Protein AF-A0A4Y4JXB6-F1 (afdb_monomer_lite)

Secondary structure (DSSP, 8-state):
----SSSHHHHHHHHHHHHHHHHHHHHHHHHHHHHHHS----------S--PPP-PPP----HHHHHHHHHHTTSS-HHHHHHHHHHHHHHSPPP-

Foldseek 3Di:
DDPPPVVVPVVVCVVVVVVVVVCVVVCVVVVVVCVVPDDPPDPDDDDDPDDDDPPPPPDPQDPLNVLVVCVVVVVDDPVRSVVVVVVVVVPDDPDD

pLDDT: mean 70.98, std 14.68, range [39.62, 94.88]

Radius of gyration: 24.37 Å; chains: 1; bounding box: 58×44×68 Å

Structure (mmCIF, N/CA/C/O backbone):
data_AF-A0A4Y4JXB6-F1
#
_entry.id   AF-A0A4Y4JXB6-F1
#
loop_
_atom_site.group_PDB
_atom_site.id
_atom_site.type_symbol
_atom_site.label_atom_id
_atom_site.label_alt_id
_atom_site.label_comp_id
_atom_site.label_asym_id
_atom_site.label_entity_id
_atom_site.label_seq_id
_atom_site.pdbx_PDB_ins_code
_atom_site.Cartn_x
_atom_site.Cartn_y
_atom_site.Cartn_z
_atom_site.occupancy
_atom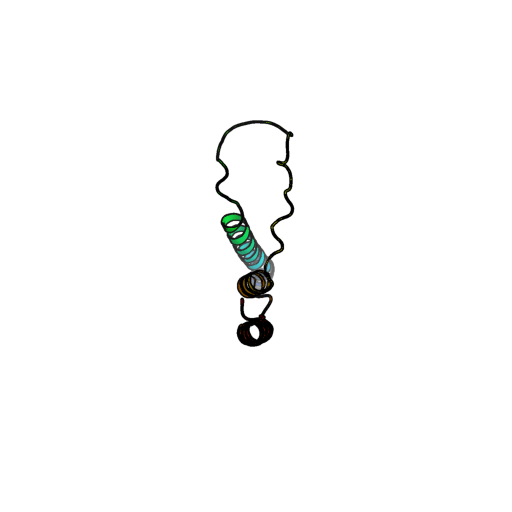_site.B_iso_or_equiv
_atom_site.auth_seq_id
_atom_site.auth_comp_id
_atom_site.auth_asym_id
_atom_site.auth_atom_id
_atom_site.pdbx_PDB_model_num
ATOM 1 N N . MET A 1 1 ? 28.520 2.682 -44.086 1.00 50.59 1 MET A N 1
ATOM 2 C CA . MET A 1 1 ? 28.868 3.567 -42.955 1.00 50.59 1 MET A CA 1
ATOM 3 C C . MET A 1 1 ? 27.598 3.894 -42.168 1.00 50.59 1 MET A C 1
ATOM 5 O O . MET A 1 1 ? 26.772 4.641 -42.660 1.00 50.59 1 MET A O 1
ATOM 9 N N . GLY A 1 2 ? 27.428 3.274 -40.992 1.00 58.69 2 GLY A N 1
ATOM 10 C CA . GLY A 1 2 ? 26.904 3.931 -39.783 1.00 58.69 2 GLY A CA 1
ATOM 11 C C . GLY A 1 2 ? 25.422 4.314 -39.628 1.00 58.69 2 GLY A C 1
ATOM 12 O O . GLY A 1 2 ? 25.174 5.426 -39.184 1.00 58.69 2 GLY A O 1
ATOM 13 N N . THR A 1 3 ? 24.449 3.424 -39.849 1.00 62.12 3 THR A N 1
ATOM 14 C CA . THR A 1 3 ? 23.028 3.640 -39.452 1.00 62.12 3 THR A CA 1
ATOM 15 C C . THR A 1 3 ? 22.567 2.767 -38.275 1.00 62.12 3 THR A C 1
ATOM 17 O O . THR A 1 3 ? 21.386 2.485 -38.114 1.00 62.12 3 THR A O 1
ATOM 20 N N . VAL A 1 4 ? 23.486 2.359 -37.397 1.00 57.59 4 VAL A N 1
ATOM 21 C CA . VAL A 1 4 ? 23.178 1.600 -36.161 1.00 57.59 4 VAL A CA 1
ATOM 22 C C . VAL A 1 4 ? 22.834 2.486 -34.950 1.00 57.59 4 VAL A C 1
ATOM 24 O O . VAL A 1 4 ? 22.474 1.981 -33.885 1.00 57.59 4 VAL A O 1
ATOM 27 N N . TRP A 1 5 ? 22.882 3.811 -35.108 1.00 56.56 5 TRP A N 1
ATOM 28 C CA . TRP A 1 5 ? 22.689 4.769 -34.010 1.00 56.56 5 TRP A CA 1
ATOM 29 C C . TRP A 1 5 ? 21.224 5.088 -33.678 1.00 56.56 5 TRP A C 1
ATOM 31 O O . TRP A 1 5 ? 20.947 5.546 -32.575 1.00 56.56 5 TRP A O 1
ATOM 41 N N . TYR A 1 6 ? 20.270 4.792 -34.568 1.00 55.22 6 TYR A N 1
ATOM 42 C CA . TYR A 1 6 ? 18.847 5.089 -34.324 1.00 55.22 6 TYR A CA 1
ATOM 43 C C . TYR A 1 6 ? 18.099 4.005 -33.533 1.00 55.22 6 TYR A C 1
ATOM 45 O O . TYR A 1 6 ? 17.011 4.261 -33.028 1.00 55.22 6 TYR A O 1
ATOM 53 N N . TRP A 1 7 ? 18.683 2.814 -33.364 1.00 54.50 7 TRP A N 1
ATOM 54 C CA . TRP A 1 7 ? 18.060 1.721 -32.603 1.00 54.50 7 TRP A CA 1
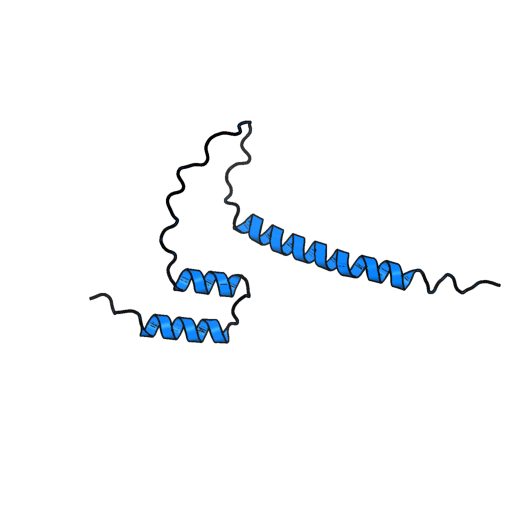ATOM 55 C C . TRP A 1 7 ? 18.391 1.759 -31.100 1.00 54.50 7 TRP A C 1
ATOM 57 O O . TRP A 1 7 ? 17.637 1.260 -30.271 1.00 54.50 7 TRP A O 1
ATOM 67 N N . HIS A 1 8 ? 19.489 2.421 -30.724 1.00 55.09 8 HIS A N 1
ATOM 68 C CA . HIS A 1 8 ? 19.956 2.503 -29.336 1.00 55.09 8 HIS A CA 1
ATOM 69 C C . HIS A 1 8 ? 19.360 3.682 -28.546 1.00 55.09 8 HIS A C 1
ATOM 71 O O . HIS A 1 8 ? 19.622 3.798 -27.357 1.00 55.09 8 HIS A O 1
ATOM 77 N N . GLY A 1 9 ? 18.549 4.555 -29.155 1.00 55.53 9 GLY A N 1
ATOM 78 C CA . GLY A 1 9 ? 17.928 5.687 -28.448 1.00 55.53 9 GLY A CA 1
ATOM 79 C C . GLY A 1 9 ? 16.600 5.345 -27.762 1.00 55.53 9 GLY A C 1
ATOM 80 O O . GLY A 1 9 ? 16.326 5.816 -26.661 1.00 55.53 9 GLY A O 1
ATOM 81 N N . GLY A 1 10 ? 15.782 4.489 -28.386 1.00 61.47 10 GLY A N 1
ATOM 82 C CA . GLY A 1 10 ? 14.429 4.185 -27.905 1.00 61.47 10 GLY A CA 1
ATOM 83 C C . GLY A 1 10 ? 14.399 3.294 -26.662 1.00 61.47 10 GLY A C 1
ATOM 84 O O . GLY A 1 10 ? 13.618 3.542 -25.751 1.00 61.47 10 GLY A O 1
ATOM 85 N N . GLY A 1 11 ? 15.284 2.294 -26.587 1.00 68.31 11 GLY A N 1
ATOM 86 C CA . GLY A 1 11 ? 15.314 1.339 -25.474 1.00 68.31 11 GLY A CA 1
ATOM 87 C C . GLY A 1 11 ? 15.731 1.964 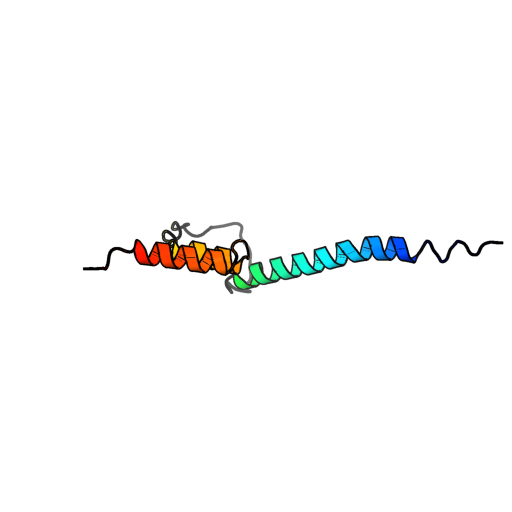-24.142 1.00 68.31 11 GLY A C 1
ATOM 88 O O . GLY A 1 11 ? 15.102 1.704 -23.123 1.00 68.31 11 GLY A O 1
ATOM 89 N N . TRP A 1 12 ? 16.741 2.839 -24.145 1.00 68.00 12 TRP A N 1
ATOM 90 C CA . TRP A 1 12 ? 17.221 3.512 -22.931 1.00 68.00 12 TRP A CA 1
ATOM 91 C C . TRP A 1 12 ? 16.241 4.577 -22.443 1.00 68.00 12 TRP A C 1
ATOM 93 O O . TRP A 1 12 ? 15.975 4.665 -21.246 1.00 68.00 12 TRP A O 1
ATOM 103 N N . ALA A 1 13 ? 15.643 5.334 -23.369 1.00 76.06 13 ALA A N 1
ATOM 104 C CA . ALA A 1 13 ? 14.566 6.261 -23.043 1.00 76.06 13 ALA A CA 1
ATOM 105 C C . ALA A 1 13 ? 13.358 5.520 -22.452 1.00 76.06 13 ALA A C 1
ATOM 107 O O . ALA A 1 13 ? 12.834 5.931 -21.422 1.00 76.06 13 ALA A O 1
ATOM 108 N N . TRP A 1 14 ? 12.962 4.390 -23.044 1.00 77.56 14 TRP A N 1
ATOM 109 C CA . TRP A 1 14 ? 11.871 3.555 -22.540 1.00 77.56 14 TRP A CA 1
ATOM 110 C C . TRP A 1 14 ? 12.179 2.940 -21.167 1.00 77.56 14 TRP A C 1
ATOM 112 O O . TRP A 1 14 ? 11.335 2.982 -20.272 1.00 77.56 14 TRP A O 1
ATOM 122 N N . MET A 1 15 ? 13.404 2.441 -20.963 1.00 77.69 15 MET A N 1
ATOM 123 C CA . MET A 1 15 ? 13.855 1.898 -19.676 1.00 77.69 15 MET A CA 1
ATOM 124 C C . MET A 1 15 ? 13.919 2.949 -18.566 1.00 77.69 15 MET A C 1
ATOM 126 O O . MET A 1 15 ? 13.684 2.601 -17.416 1.00 77.69 15 MET A O 1
ATOM 130 N N . ALA A 1 16 ? 14.208 4.214 -18.881 1.00 80.44 16 ALA A N 1
ATOM 131 C CA . ALA A 1 16 ? 14.165 5.306 -17.908 1.00 80.44 16 ALA A CA 1
ATOM 132 C C . ALA A 1 16 ? 12.737 5.838 -17.685 1.00 80.44 16 ALA A C 1
ATOM 134 O O . ALA A 1 16 ? 12.376 6.224 -16.574 1.00 80.44 16 ALA A O 1
ATOM 135 N N . PHE A 1 17 ? 11.905 5.833 -18.726 1.00 86.06 17 PHE A N 1
ATOM 136 C CA . PHE A 1 17 ? 10.532 6.327 -18.672 1.00 86.06 17 PHE A CA 1
ATOM 137 C C . PHE A 1 17 ? 9.619 5.430 -17.828 1.00 86.06 17 PHE A C 1
ATOM 139 O O . PHE A 1 17 ? 8.842 5.933 -17.022 1.00 86.06 17 PHE A O 1
ATOM 146 N N . MET A 1 18 ? 9.743 4.107 -17.954 1.00 84.94 18 MET A N 1
ATOM 147 C CA . MET A 1 18 ? 8.934 3.144 -17.194 1.00 84.94 18 MET A CA 1
ATOM 148 C C . MET A 1 18 ? 8.999 3.335 -15.662 1.00 84.94 18 MET A C 1
ATOM 150 O O . MET A 1 18 ? 7.951 3.537 -15.044 1.00 84.94 18 MET A O 1
ATOM 154 N N . PRO A 1 19 ? 10.181 3.334 -15.013 1.00 90.06 19 PRO A N 1
ATOM 155 C CA . PRO A 1 19 ? 10.278 3.569 -13.575 1.00 90.06 19 PRO A CA 1
ATOM 156 C C . PRO A 1 19 ? 9.880 4.998 -13.195 1.00 90.06 19 PRO A C 1
ATOM 158 O O . PRO A 1 19 ? 9.322 5.195 -12.121 1.00 90.06 19 PRO A O 1
ATOM 161 N N . LEU A 1 20 ? 10.100 5.991 -14.064 1.00 92.62 20 LEU A N 1
ATOM 162 C CA . LEU A 1 20 ? 9.670 7.366 -13.811 1.00 92.62 20 LEU A CA 1
ATOM 163 C C . LEU A 1 20 ? 8.143 7.467 -13.699 1.00 92.62 20 LEU A C 1
ATOM 165 O O . LEU A 1 20 ? 7.643 8.102 -12.773 1.00 92.62 20 LEU A O 1
ATOM 169 N N . VAL A 1 21 ? 7.404 6.801 -14.591 1.00 92.44 21 VAL A N 1
ATOM 170 C CA . VAL A 1 21 ? 5.937 6.725 -14.523 1.00 92.44 21 VAL A CA 1
ATOM 171 C C . VAL A 1 21 ? 5.493 6.075 -13.216 1.00 92.44 21 VAL A C 1
ATOM 173 O O . VAL A 1 21 ? 4.614 6.612 -12.546 1.00 92.44 21 VAL A O 1
ATOM 176 N N . TRP A 1 22 ? 6.131 4.975 -12.808 1.00 92.00 22 TRP A N 1
ATOM 177 C CA . TRP A 1 22 ? 5.849 4.335 -11.522 1.00 92.00 22 TRP A CA 1
ATOM 178 C C . TRP A 1 22 ? 6.134 5.251 -10.334 1.00 92.00 22 TRP A C 1
ATOM 180 O O . TRP A 1 22 ? 5.304 5.334 -9.438 1.00 92.00 22 TRP A O 1
ATOM 190 N N . ILE A 1 23 ? 7.255 5.976 -10.327 1.00 94.31 23 ILE A N 1
ATOM 191 C CA . ILE A 1 23 ? 7.596 6.930 -9.260 1.00 94.31 23 ILE A CA 1
ATOM 192 C C . ILE A 1 23 ? 6.561 8.052 -9.186 1.00 94.31 23 ILE A C 1
ATOM 194 O O . ILE A 1 23 ? 6.130 8.409 -8.092 1.00 94.31 23 ILE A O 1
ATOM 198 N N . VAL A 1 24 ? 6.137 8.594 -10.331 1.00 94.88 24 VAL A N 1
ATOM 199 C CA . VAL A 1 24 ? 5.087 9.619 -10.384 1.00 94.88 24 VAL A CA 1
ATOM 200 C C . VAL A 1 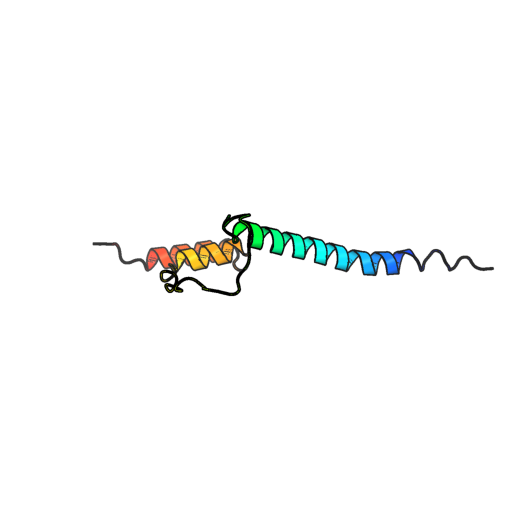24 ? 3.771 9.056 -9.857 1.00 94.88 24 VAL A C 1
ATOM 202 O O . VAL A 1 24 ? 3.154 9.686 -9.005 1.00 94.88 24 VAL A O 1
ATOM 205 N N . LEU A 1 25 ? 3.365 7.867 -10.307 1.00 91.62 25 LEU A N 1
ATOM 206 C CA . LEU A 1 25 ? 2.140 7.198 -9.867 1.00 91.62 25 LEU A CA 1
ATOM 207 C C . LEU A 1 25 ? 2.159 6.932 -8.353 1.00 91.62 25 LEU A C 1
ATOM 209 O O . LEU A 1 25 ? 1.211 7.280 -7.651 1.00 91.62 25 LEU A O 1
ATOM 213 N N . LEU A 1 26 ? 3.258 6.375 -7.840 1.00 90.75 26 LEU A N 1
ATOM 214 C CA . LEU A 1 26 ? 3.441 6.066 -6.423 1.00 90.75 26 LEU A CA 1
ATOM 215 C C . LEU A 1 26 ? 3.496 7.347 -5.583 1.00 90.75 26 LEU A C 1
ATOM 217 O O . LEU A 1 26 ? 2.869 7.427 -4.532 1.00 90.75 26 LEU A O 1
ATOM 221 N N . GLY A 1 27 ? 4.191 8.376 -6.071 1.00 93.19 27 GLY A N 1
ATOM 222 C CA . GLY A 1 27 ? 4.237 9.696 -5.451 1.00 93.19 27 GLY A CA 1
ATOM 223 C C . GLY A 1 27 ? 2.866 10.367 -5.408 1.00 93.19 27 GLY A C 1
ATOM 224 O O . GLY A 1 27 ? 2.534 10.998 -4.407 1.00 93.19 27 GLY A O 1
ATOM 225 N N . LEU A 1 28 ? 2.040 10.191 -6.444 1.00 92.44 28 LEU A N 1
ATOM 226 C CA . LEU A 1 28 ? 0.666 10.690 -6.474 1.00 92.44 28 LEU A CA 1
ATOM 227 C C . LEU A 1 28 ? -0.217 9.945 -5.469 1.00 92.44 28 LEU A C 1
ATOM 229 O O . LEU A 1 28 ? -0.962 10.582 -4.731 1.00 92.44 28 LEU A O 1
ATOM 233 N N . LEU A 1 29 ? -0.101 8.615 -5.415 1.00 86.94 29 LEU A N 1
ATOM 234 C CA . LEU A 1 29 ? -0.827 7.763 -4.474 1.00 86.94 29 LEU A CA 1
ATOM 235 C C . LEU A 1 29 ? -0.490 8.142 -3.027 1.00 86.94 29 LEU A C 1
ATOM 237 O O . LEU A 1 29 ? -1.380 8.475 -2.247 1.00 86.94 29 LEU A O 1
ATOM 241 N N . VAL A 1 30 ? 0.803 8.180 -2.691 1.00 89.06 30 VAL A N 1
ATOM 242 C CA . VAL A 1 30 ? 1.288 8.610 -1.372 1.00 89.06 30 VAL A CA 1
ATOM 243 C C . VAL A 1 30 ? 0.872 10.052 -1.097 1.00 89.06 30 VAL A C 1
ATOM 245 O O . VAL A 1 30 ? 0.390 10.351 -0.010 1.00 89.06 30 VAL A O 1
ATOM 248 N N . GLY A 1 31 ? 1.000 10.951 -2.073 1.00 86.06 31 GLY A N 1
ATOM 249 C CA . GLY A 1 31 ? 0.601 12.349 -1.947 1.00 86.06 31 GLY A CA 1
ATOM 250 C C . GLY A 1 31 ? -0.890 12.518 -1.661 1.00 86.06 31 GLY A C 1
ATOM 251 O O . GLY A 1 31 ? -1.255 13.358 -0.841 1.00 86.06 31 GLY A O 1
ATOM 252 N N . LEU A 1 32 ? -1.748 11.703 -2.278 1.00 80.81 32 LEU A N 1
ATOM 253 C CA . LEU A 1 32 ? -3.187 11.703 -2.041 1.00 80.81 32 LEU A CA 1
ATOM 254 C C . LEU A 1 32 ? -3.513 11.190 -0.641 1.00 80.81 32 LEU A C 1
ATOM 256 O O . LEU A 1 32 ? -4.246 11.862 0.078 1.00 80.81 32 LEU A O 1
ATOM 260 N N . VAL A 1 33 ? -2.915 10.068 -0.227 1.00 80.88 33 VAL A N 1
ATOM 261 C CA . VAL A 1 33 ? -3.063 9.526 1.133 1.00 80.88 33 VAL A CA 1
ATOM 262 C C . VAL A 1 33 ? -2.596 10.550 2.161 1.00 80.88 33 VAL A C 1
ATOM 264 O O . VAL A 1 33 ? -3.325 10.859 3.097 1.00 80.88 33 VAL A O 1
ATOM 267 N N . VAL A 1 34 ? -1.421 11.150 1.967 1.00 82.75 34 VAL A N 1
ATOM 268 C CA . VAL A 1 34 ? -0.874 12.188 2.849 1.00 82.75 34 VAL A CA 1
ATOM 269 C C . VAL A 1 34 ? -1.760 13.429 2.853 1.00 82.75 34 VAL A C 1
ATOM 271 O O . VAL A 1 34 ? -1.954 14.019 3.903 1.00 82.75 34 VAL A O 1
ATOM 274 N N . ARG A 1 35 ? -2.335 13.838 1.719 1.00 78.75 35 ARG A N 1
ATOM 275 C CA . ARG A 1 35 ? -3.276 14.965 1.652 1.00 78.75 35 ARG A CA 1
ATOM 276 C C . ARG A 1 35 ? -4.597 14.667 2.365 1.00 78.75 35 ARG A C 1
ATOM 278 O O . ARG A 1 35 ? -5.173 15.586 2.933 1.00 78.75 35 ARG A O 1
ATOM 285 N N . LEU A 1 36 ? -5.084 13.430 2.306 1.00 74.31 36 LEU A N 1
ATOM 286 C CA . LEU A 1 36 ? -6.325 13.010 2.963 1.00 74.31 36 LEU A CA 1
ATOM 287 C C . LEU A 1 36 ? -6.139 12.820 4.472 1.00 74.31 36 LEU A C 1
ATOM 289 O O . LEU A 1 36 ? -7.041 13.111 5.248 1.00 74.31 36 LEU A O 1
ATOM 293 N N . THR A 1 37 ? -4.963 12.340 4.873 1.00 75.38 37 THR A N 1
ATOM 294 C CA . THR A 1 37 ? -4.605 12.064 6.272 1.00 75.38 37 THR A CA 1
ATOM 295 C C . THR A 1 37 ? -3.960 13.247 6.976 1.00 75.38 37 THR A C 1
ATOM 297 O O . THR A 1 37 ? -3.962 13.278 8.202 1.00 75.38 37 THR A O 1
ATOM 300 N N . ARG A 1 38 ? -3.414 14.231 6.248 1.00 63.66 38 ARG A N 1
ATOM 301 C CA . ARG A 1 38 ? -2.990 15.498 6.845 1.00 63.66 38 ARG A CA 1
ATOM 302 C C . ARG A 1 38 ? -4.239 16.324 7.127 1.00 63.66 38 ARG A C 1
ATOM 304 O O . ARG A 1 38 ? -4.836 16.838 6.177 1.00 63.66 38 ARG A O 1
ATOM 311 N N . PRO A 1 39 ? -4.631 16.491 8.403 1.00 56.31 39 PRO A N 1
ATOM 312 C CA . PRO A 1 39 ? -5.642 17.473 8.737 1.00 56.31 39 PRO A CA 1
ATOM 313 C C . PRO A 1 39 ? -5.166 18.848 8.246 1.00 56.31 39 PRO A C 1
ATOM 315 O O . PRO A 1 39 ? -3.956 19.098 8.181 1.00 56.31 39 PRO A O 1
ATOM 318 N N . PRO A 1 40 ? -6.083 19.758 7.891 1.00 52.94 40 PRO A N 1
ATOM 319 C CA . PRO A 1 40 ? -5.746 21.136 7.574 1.00 52.94 40 PRO A CA 1
ATOM 320 C C . PRO A 1 40 ? -5.343 21.883 8.857 1.00 52.94 40 PRO A C 1
ATOM 322 O O . PRO A 1 40 ? -5.979 22.855 9.235 1.00 52.94 40 PRO A O 1
ATOM 325 N N . THR A 1 41 ? -4.296 21.437 9.552 1.00 52.84 41 THR A N 1
ATOM 326 C CA . THR A 1 41 ? -3.615 22.250 10.556 1.00 52.84 41 THR A CA 1
ATOM 327 C C . THR A 1 41 ? -2.672 23.170 9.805 1.00 52.84 41 THR A C 1
ATOM 329 O O . THR A 1 41 ? -1.548 22.818 9.452 1.00 52.84 41 THR A O 1
ATOM 332 N N . ASP A 1 42 ? -3.242 24.319 9.470 1.00 47.41 42 ASP A N 1
ATOM 333 C CA . ASP A 1 42 ? -2.586 25.611 9.517 1.00 47.41 42 ASP A CA 1
ATOM 334 C C . ASP A 1 42 ? -1.320 25.763 8.674 1.00 47.41 42 ASP A C 1
ATOM 336 O O . ASP A 1 42 ? -0.181 25.522 9.074 1.00 47.41 42 ASP A O 1
ATOM 340 N N . ARG A 1 43 ? -1.535 26.388 7.513 1.00 50.56 43 ARG A N 1
ATOM 341 C CA . ARG A 1 43 ? -0.600 27.399 7.016 1.00 50.56 43 ARG A CA 1
ATOM 342 C C . ARG A 1 43 ? -0.566 28.546 8.032 1.00 50.56 43 ARG A C 1
ATOM 344 O O . ARG A 1 43 ? -1.192 29.578 7.827 1.00 50.56 43 ARG A O 1
ATOM 351 N N . GLY A 1 44 ? 0.133 28.336 9.135 1.00 46.94 44 GLY A N 1
ATOM 352 C CA . GLY A 1 44 ? 0.327 29.306 10.198 1.00 46.94 44 GLY A CA 1
ATOM 353 C C . GLY A 1 44 ? 1.785 29.272 10.613 1.00 46.94 44 GLY A C 1
ATOM 354 O O . GLY A 1 44 ? 2.182 28.447 11.417 1.00 46.94 44 GLY A O 1
ATOM 355 N N . SER A 1 45 ? 2.579 30.126 9.970 1.00 53.03 45 SER A N 1
ATOM 356 C CA . SER A 1 45 ? 3.726 30.829 10.555 1.00 53.03 45 SER A CA 1
ATOM 357 C C . SER A 1 45 ? 4.392 30.231 11.808 1.00 53.03 45 SER A C 1
ATOM 359 O O . SER A 1 45 ? 3.842 30.304 12.901 1.00 53.03 45 SER A O 1
ATOM 361 N N . GLY A 1 46 ? 5.674 29.889 11.673 1.00 46.66 46 GLY A N 1
ATOM 362 C CA . GLY A 1 46 ? 6.634 30.120 12.753 1.00 46.66 46 GLY A CA 1
ATOM 363 C C . GLY A 1 46 ? 7.022 28.900 13.587 1.00 46.66 46 GLY A C 1
ATOM 364 O O . GLY A 1 46 ? 6.272 28.413 14.413 1.00 46.66 46 GLY A O 1
ATOM 365 N N . GLN A 1 47 ? 8.281 28.501 13.413 1.00 51.12 47 GLN A N 1
ATOM 366 C CA . GLN A 1 47 ? 9.252 28.431 14.507 1.00 51.12 47 GLN A CA 1
ATOM 367 C C . GLN A 1 47 ? 8.893 27.604 15.760 1.00 51.12 47 GLN A C 1
ATOM 369 O O . GLN A 1 47 ? 8.262 28.096 16.687 1.00 51.12 47 GLN A O 1
ATOM 374 N N . GLY A 1 48 ? 9.499 26.415 15.871 1.00 39.62 48 GLY A N 1
ATOM 375 C CA . GLY A 1 48 ? 9.810 25.812 17.172 1.00 39.62 48 GLY A CA 1
ATOM 376 C C . GLY A 1 48 ? 9.906 24.281 17.164 1.00 39.62 48 GLY A C 1
ATOM 377 O O . GLY A 1 48 ? 8.928 23.622 16.825 1.00 39.62 48 GLY A O 1
ATOM 378 N N . PRO A 1 49 ? 11.035 23.673 17.579 1.00 52.75 49 PRO A N 1
ATOM 379 C CA . PRO A 1 49 ? 11.058 22.276 17.986 1.00 52.75 49 PRO A CA 1
ATOM 380 C C . PRO A 1 49 ? 10.512 22.208 19.417 1.00 52.75 49 PRO A C 1
ATOM 382 O O . PRO A 1 49 ? 11.255 22.339 20.386 1.00 52.75 49 PRO A O 1
ATOM 385 N N . GLY A 1 50 ? 9.198 22.087 19.570 1.00 53.00 50 GLY A N 1
ATOM 386 C CA . GLY A 1 50 ? 8.595 22.075 20.895 1.00 53.00 50 GLY A CA 1
ATOM 387 C C . GLY A 1 50 ? 7.154 21.602 20.873 1.00 53.00 50 GLY A C 1
ATOM 388 O O . GLY A 1 50 ? 6.322 22.204 20.212 1.00 53.00 50 GLY A O 1
ATOM 389 N N . GLN A 1 51 ? 6.898 20.565 21.671 1.00 48.28 51 GLN A N 1
ATOM 390 C CA . GLN A 1 51 ? 5.583 20.115 22.137 1.00 48.28 51 GLN A CA 1
ATOM 391 C C . GLN A 1 51 ? 4.749 19.349 21.101 1.00 48.28 51 GLN A C 1
ATOM 393 O O . GLN A 1 51 ? 3.812 19.854 20.493 1.00 48.28 51 GLN A O 1
ATOM 398 N N . ALA A 1 52 ? 5.055 18.052 20.990 1.00 56.34 52 ALA A N 1
ATOM 399 C CA . ALA A 1 52 ? 4.041 17.076 20.616 1.00 56.34 52 ALA A CA 1
ATOM 400 C C . ALA A 1 52 ? 2.892 17.150 21.649 1.00 56.34 52 ALA A C 1
ATOM 402 O O . ALA A 1 52 ? 3.177 17.107 22.851 1.00 56.34 52 ALA A O 1
ATOM 403 N N . PRO A 1 53 ? 1.622 17.280 21.226 1.00 58.12 53 PRO A N 1
ATOM 404 C CA . PRO A 1 53 ? 0.493 17.221 22.146 1.00 58.12 53 PRO A CA 1
ATOM 405 C C . PRO A 1 53 ? 0.448 15.846 22.839 1.00 58.12 53 PRO A C 1
ATOM 407 O O . PRO A 1 53 ? 1.012 14.882 22.307 1.00 58.12 53 PRO A O 1
ATOM 410 N N . PRO A 1 54 ? -0.189 15.729 24.023 1.00 50.28 54 PRO A N 1
ATOM 411 C CA . PRO A 1 54 ? -0.327 14.454 24.711 1.00 50.28 54 PRO A CA 1
ATOM 412 C C . PRO A 1 54 ? -0.935 13.450 23.735 1.00 50.28 54 PRO A C 1
ATOM 414 O O . PRO A 1 54 ? -2.045 13.651 23.246 1.00 50.28 54 PRO A O 1
ATOM 417 N N . GLN A 1 55 ? -0.184 12.399 23.414 1.00 53.81 55 GLN A N 1
ATOM 418 C CA . GLN A 1 55 ? -0.677 11.282 22.624 1.00 53.81 55 GLN A CA 1
ATOM 419 C C . GLN A 1 55 ? -1.672 10.535 23.511 1.00 53.81 55 GLN A C 1
ATOM 421 O O . GLN A 1 55 ? -1.318 9.575 24.193 1.00 53.81 55 GLN A O 1
ATOM 426 N N . THR A 1 56 ? -2.911 11.022 23.577 1.00 54.50 56 THR A N 1
ATOM 427 C CA . THR A 1 56 ? -4.035 10.178 23.969 1.00 54.50 56 THR A CA 1
ATOM 428 C C . THR A 1 56 ? -3.959 8.964 23.044 1.00 54.50 56 THR A C 1
ATOM 430 O O . THR A 1 56 ? -3.924 9.167 21.826 1.00 54.50 56 THR A O 1
ATOM 433 N N . PRO A 1 57 ? -3.847 7.728 23.568 1.00 57.22 57 PRO A N 1
ATOM 434 C CA . PRO A 1 57 ? -3.932 6.551 22.720 1.00 57.22 57 PRO A CA 1
ATOM 435 C C . PRO A 1 57 ? -5.201 6.706 21.880 1.00 57.22 57 PRO A C 1
ATOM 437 O O . PRO A 1 57 ? -6.239 7.048 22.463 1.00 57.22 57 PRO A O 1
ATOM 440 N N . PRO A 1 58 ? -5.135 6.553 20.545 1.00 58.62 58 PRO A N 1
ATOM 441 C CA . PRO A 1 58 ? -6.343 6.598 19.741 1.00 58.62 58 PRO A CA 1
ATOM 442 C C . PRO A 1 58 ? -7.357 5.629 20.365 1.00 58.62 58 PRO A C 1
ATOM 444 O O . PRO A 1 58 ? -6.942 4.580 20.880 1.00 58.62 58 PRO A O 1
ATOM 447 N N . PRO A 1 59 ? -8.656 5.986 20.398 1.00 60.03 59 PRO A N 1
ATOM 448 C CA . PRO A 1 59 ? -9.698 5.065 20.829 1.00 60.03 59 PRO A CA 1
ATOM 449 C C . PRO A 1 59 ? -9.441 3.704 20.180 1.00 60.03 59 PRO A C 1
ATOM 451 O O . PRO A 1 59 ? -9.039 3.693 19.014 1.00 60.03 59 PRO A O 1
ATOM 454 N N . PRO A 1 60 ? -9.590 2.582 20.906 1.00 60.03 60 PRO A N 1
ATOM 455 C CA . PRO A 1 60 ? -9.383 1.269 20.315 1.00 60.03 60 PRO A CA 1
ATOM 456 C C . PRO A 1 60 ? -10.252 1.177 19.061 1.00 60.03 60 PRO A C 1
ATOM 458 O O . PRO A 1 60 ? -11.479 1.188 19.169 1.00 60.03 60 PRO A O 1
ATOM 461 N N . GLU A 1 61 ? -9.597 1.188 17.895 1.00 64.31 61 GLU A N 1
ATOM 462 C CA . GLU A 1 61 ? -10.266 1.176 16.597 1.00 64.31 61 GLU A CA 1
ATOM 463 C C . GLU A 1 61 ? -11.205 -0.024 16.587 1.00 64.31 61 GLU A C 1
ATOM 465 O O . GLU A 1 61 ? -10.827 -1.145 16.958 1.00 64.31 61 GLU A O 1
ATOM 470 N N . THR A 1 62 ? -12.457 0.220 16.219 1.00 74.88 62 THR A N 1
ATOM 471 C CA . THR A 1 62 ? -13.414 -0.871 16.131 1.00 74.88 62 THR A CA 1
ATOM 472 C C . THR A 1 62 ? -12.936 -1.853 15.053 1.00 74.88 62 THR A C 1
ATOM 474 O O . THR A 1 62 ? -12.324 -1.444 14.064 1.00 74.88 62 THR A O 1
ATOM 477 N N . PRO A 1 63 ? -13.194 -3.165 15.195 1.00 75.06 63 PRO A N 1
ATOM 478 C CA . PRO A 1 63 ? -12.798 -4.140 14.177 1.00 75.06 63 PRO A CA 1
ATOM 479 C C . PRO A 1 63 ? -13.306 -3.786 12.767 1.00 75.06 63 PRO A C 1
ATOM 481 O O . PRO A 1 63 ? -12.657 -4.118 11.779 1.00 75.06 63 PRO A O 1
ATOM 484 N N . GLU A 1 64 ? -14.439 -3.082 12.685 1.00 75.31 64 GLU A N 1
ATOM 485 C CA . GLU A 1 64 ? -15.020 -2.551 11.448 1.00 75.31 64 GLU A CA 1
ATOM 486 C C . GLU A 1 64 ? -14.143 -1.454 10.820 1.00 75.31 64 GLU A C 1
ATOM 488 O O . GLU A 1 64 ? -13.863 -1.519 9.627 1.00 75.31 64 GLU A O 1
ATOM 493 N N . GLU A 1 65 ? -13.623 -0.510 11.611 1.00 77.38 65 GLU A N 1
ATOM 494 C CA . GLU A 1 65 ? -12.723 0.549 11.122 1.00 77.38 65 GLU A CA 1
ATOM 495 C C . GLU A 1 65 ? -11.402 -0.010 10.582 1.00 77.38 65 GLU A C 1
ATOM 497 O O . GLU A 1 65 ? -10.879 0.481 9.580 1.00 77.38 65 GLU A O 1
ATOM 502 N N . ILE A 1 66 ? -10.880 -1.078 11.194 1.00 80.50 66 ILE A N 1
ATOM 503 C CA . ILE A 1 66 ? -9.680 -1.764 10.697 1.00 80.50 66 ILE A CA 1
ATOM 504 C C . ILE A 1 66 ? -9.962 -2.416 9.337 1.00 80.50 66 ILE A C 1
ATOM 506 O O . ILE A 1 66 ? -9.109 -2.373 8.447 1.00 80.50 66 ILE A O 1
ATOM 510 N N . LEU A 1 67 ? -11.144 -3.010 9.159 1.00 82.81 67 LEU A N 1
ATOM 511 C CA . LEU A 1 67 ? -11.557 -3.608 7.889 1.00 82.81 67 LEU A CA 1
ATOM 512 C C . LEU A 1 67 ? -11.794 -2.562 6.802 1.00 82.81 67 LEU A C 1
ATOM 514 O O . LEU A 1 67 ? -11.271 -2.720 5.701 1.00 82.81 67 LEU A O 1
ATOM 518 N N . ASP A 1 68 ? -12.508 -1.484 7.114 1.00 77.50 68 ASP A N 1
ATOM 519 C CA . ASP A 1 68 ? -12.780 -0.392 6.176 1.00 77.50 68 ASP A CA 1
ATOM 520 C C . ASP A 1 68 ? -11.481 0.278 5.719 1.00 77.50 68 ASP A C 1
ATOM 522 O O . ASP A 1 68 ? -11.293 0.541 4.530 1.00 77.50 68 ASP A O 1
ATOM 526 N N . ARG A 1 69 ? -10.530 0.478 6.639 1.00 78.25 69 ARG A N 1
ATOM 527 C CA . ARG A 1 69 ? -9.201 1.007 6.316 1.00 78.25 69 ARG A CA 1
ATOM 528 C C . ARG A 1 69 ? -8.426 0.087 5.374 1.00 78.25 69 ARG A C 1
ATOM 530 O O . ARG A 1 69 ? -7.783 0.588 4.455 1.00 78.25 69 ARG A O 1
ATOM 537 N N . ARG A 1 70 ? -8.473 -1.230 5.597 1.00 79.62 70 ARG A N 1
ATOM 538 C CA . ARG A 1 70 ? -7.764 -2.223 4.767 1.00 79.62 70 ARG A CA 1
ATOM 539 C C . ARG A 1 70 ? -8.416 -2.444 3.403 1.00 79.62 70 ARG A C 1
ATOM 541 O O . ARG A 1 70 ? -7.721 -2.697 2.424 1.00 79.62 70 ARG A O 1
ATOM 548 N N . PHE A 1 71 ? -9.737 -2.318 3.324 1.00 76.56 71 PHE A N 1
ATOM 549 C CA . PHE A 1 71 ? -10.458 -2.302 2.055 1.00 76.56 71 PHE A CA 1
ATOM 550 C C . PHE A 1 71 ? -10.126 -1.031 1.260 1.00 76.56 71 PHE A C 1
ATOM 552 O O . PHE A 1 71 ? -9.770 -1.103 0.087 1.00 76.56 71 PHE A O 1
ATOM 559 N N . ALA A 1 72 ? -10.132 0.134 1.915 1.00 77.75 72 ALA A N 1
ATOM 560 C CA . ALA A 1 72 ? -9.777 1.406 1.287 1.00 77.75 72 ALA A CA 1
ATOM 561 C C . ALA A 1 72 ? -8.297 1.489 0.867 1.00 77.75 72 ALA A C 1
ATOM 563 O O . ALA A 1 72 ? -7.978 2.169 -0.108 1.00 77.75 72 ALA A O 1
ATOM 564 N N . SER A 1 73 ? -7.391 0.804 1.576 1.00 78.69 73 SER A N 1
ATOM 565 C CA . SER A 1 73 ? -5.983 0.680 1.177 1.00 78.69 73 SER A CA 1
ATOM 566 C C . SER A 1 73 ? -5.750 -0.349 0.065 1.00 78.69 73 SER A C 1
ATOM 568 O O . SER A 1 73 ? -4.654 -0.380 -0.494 1.00 78.69 73 SER A O 1
ATOM 570 N N . GLY A 1 74 ? -6.756 -1.165 -0.274 1.00 79.56 74 GLY A N 1
ATOM 571 C CA . GLY A 1 74 ? -6.655 -2.241 -1.262 1.00 79.56 74 GLY A CA 1
ATOM 572 C C . GLY A 1 74 ? -5.884 -3.472 -0.774 1.00 79.56 74 GLY A C 1
ATOM 573 O O . GLY A 1 74 ? -5.507 -4.313 -1.583 1.00 79.56 74 GLY A O 1
ATOM 574 N N . GLU A 1 75 ? -5.631 -3.587 0.534 1.00 78.50 75 GLU A N 1
ATOM 575 C CA . GLU A 1 75 ? -5.011 -4.776 1.140 1.00 78.50 75 GLU A CA 1
ATOM 576 C C . GLU A 1 75 ? -5.986 -5.961 1.231 1.00 78.50 75 GLU A C 1
ATOM 578 O O . GLU A 1 75 ? -5.553 -7.105 1.371 1.00 78.50 75 GLU A O 1
ATOM 583 N N . ILE A 1 76 ? -7.295 -5.692 1.172 1.00 75.38 76 ILE A N 1
ATOM 584 C CA . ILE A 1 76 ? -8.370 -6.687 1.242 1.00 75.38 76 ILE A CA 1
ATOM 585 C C . ILE A 1 76 ? -9.317 -6.499 0.054 1.00 75.38 76 ILE A C 1
ATOM 587 O O . ILE A 1 76 ? -9.752 -5.384 -0.229 1.00 75.38 76 ILE A O 1
ATOM 591 N N . ASP A 1 77 ? -9.650 -7.606 -0.610 1.00 80.25 77 ASP A N 1
ATOM 592 C CA . ASP A 1 77 ? -10.595 -7.644 -1.726 1.00 80.25 77 ASP A CA 1
ATOM 593 C C . ASP A 1 77 ? -12.066 -7.527 -1.266 1.00 80.25 77 ASP A C 1
ATOM 595 O O . ASP A 1 77 ? -12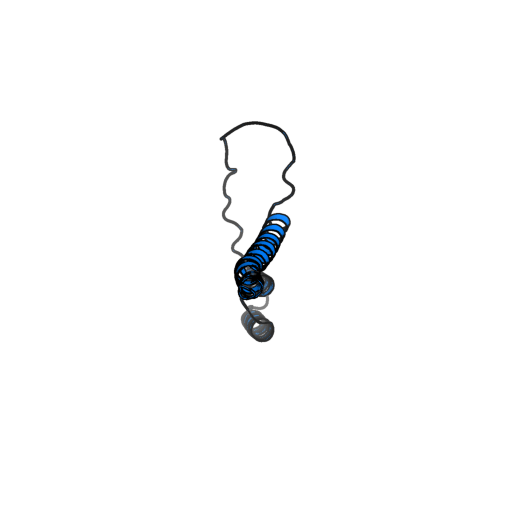.400 -7.825 -0.115 1.00 80.25 77 ASP A O 1
ATOM 599 N N . ALA A 1 78 ? -12.960 -7.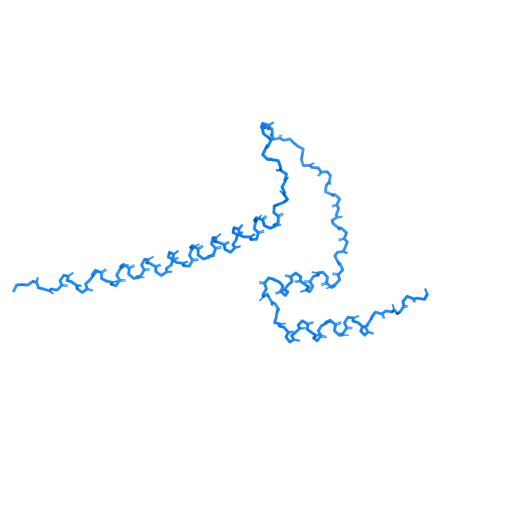106 -2.166 1.00 77.75 78 ALA A N 1
ATOM 600 C CA . ALA A 1 78 ? -14.380 -6.895 -1.879 1.00 77.75 78 ALA A CA 1
ATOM 601 C C . ALA A 1 78 ? -15.099 -8.161 -1.373 1.00 77.75 78 ALA A C 1
ATOM 603 O O . ALA A 1 78 ? -15.936 -8.070 -0.465 1.00 77.75 78 ALA A O 1
ATOM 604 N N . ASP A 1 79 ? -14.740 -9.336 -1.896 1.00 80.56 79 ASP A N 1
ATOM 605 C CA . ASP A 1 79 ? -15.340 -10.603 -1.463 1.00 80.56 79 ASP A CA 1
ATOM 606 C C . ASP A 1 79 ? -14.939 -10.923 -0.014 1.00 80.56 79 ASP A C 1
ATOM 608 O O . ASP A 1 79 ? -15.775 -11.248 0.833 1.00 80.56 79 ASP A O 1
ATOM 612 N N . THR A 1 80 ? -13.658 -10.721 0.308 1.00 82.75 80 THR A N 1
ATOM 613 C CA . THR A 1 80 ? -13.107 -10.954 1.654 1.00 82.75 80 THR A CA 1
ATOM 614 C C . THR A 1 80 ? -13.657 -9.954 2.674 1.00 82.75 80 THR A C 1
ATOM 616 O O . THR A 1 80 ? -13.942 -10.313 3.819 1.00 82.75 80 THR A O 1
ATOM 619 N N . TYR A 1 81 ? -13.836 -8.696 2.265 1.00 82.31 81 TYR A N 1
ATOM 620 C CA . TYR A 1 81 ? -14.447 -7.657 3.090 1.00 82.31 81 TYR A CA 1
ATOM 621 C C . TYR A 1 81 ? -15.879 -8.024 3.500 1.00 82.31 81 TYR A C 1
ATOM 623 O O . TYR A 1 81 ? -16.234 -7.945 4.679 1.00 82.31 81 TYR A O 1
ATOM 631 N N . THR A 1 82 ? -16.683 -8.469 2.533 1.00 84.06 82 THR A N 1
ATOM 632 C CA . THR A 1 82 ? -18.092 -8.819 2.748 1.00 84.06 82 THR A CA 1
ATOM 633 C C . THR A 1 82 ? -18.225 -9.988 3.725 1.00 84.06 82 THR A C 1
ATOM 635 O O . THR A 1 82 ? -18.949 -9.886 4.716 1.00 84.06 82 THR A O 1
ATOM 638 N N . GLU A 1 83 ? -17.443 -11.052 3.526 1.00 85.25 83 GLU A N 1
ATOM 639 C CA . GLU A 1 83 ? -17.451 -12.238 4.391 1.00 85.25 83 GLU A CA 1
ATOM 640 C C . GLU A 1 83 ? -17.019 -11.914 5.836 1.00 85.25 83 GLU A C 1
ATOM 642 O O . GLU A 1 83 ? -17.597 -12.398 6.816 1.00 85.25 83 GLU A O 1
ATOM 647 N N . ALA A 1 84 ? -16.008 -11.058 5.998 1.00 82.25 84 ALA A N 1
ATOM 648 C CA . ALA A 1 84 ? -15.537 -10.627 7.310 1.00 82.25 84 ALA A CA 1
ATOM 649 C C . ALA A 1 84 ? -16.550 -9.722 8.032 1.00 82.25 84 ALA A C 1
ATOM 651 O O . ALA A 1 84 ? -16.748 -9.868 9.243 1.00 82.25 84 ALA A O 1
ATOM 652 N N . ARG A 1 85 ? -17.231 -8.830 7.302 1.00 85.00 85 ARG A N 1
ATOM 653 C CA . ARG A 1 85 ? -18.291 -7.969 7.845 1.00 85.00 85 ARG A CA 1
ATOM 654 C C . ARG A 1 85 ? -19.497 -8.783 8.315 1.00 85.00 85 ARG A C 1
ATOM 656 O O . ARG A 1 85 ? -20.031 -8.507 9.388 1.00 85.00 85 ARG A O 1
ATOM 663 N N . GLU A 1 86 ? -19.883 -9.817 7.573 1.00 85.50 86 GLU A N 1
ATOM 664 C CA . GLU A 1 86 ? -20.942 -10.746 7.982 1.00 85.50 86 GLU A CA 1
ATOM 665 C C . GLU A 1 86 ? -20.569 -11.538 9.239 1.00 85.50 86 GLU A C 1
ATOM 667 O O . GLU A 1 86 ? -21.373 -11.633 10.169 1.00 85.50 86 GLU A O 1
ATOM 672 N N . ARG A 1 87 ? -19.332 -12.047 9.329 1.00 84.75 87 ARG A N 1
ATOM 673 C CA . ARG A 1 87 ? -18.847 -12.719 10.547 1.00 84.75 87 ARG A CA 1
ATOM 674 C C . ARG A 1 87 ? -18.854 -11.792 11.758 1.00 84.75 87 ARG A C 1
ATOM 676 O O . ARG A 1 87 ? -19.300 -12.192 12.831 1.00 84.75 87 ARG A O 1
ATOM 683 N N . LEU A 1 88 ? -18.393 -10.554 11.596 1.00 83.19 88 LEU A N 1
ATOM 684 C CA . LEU A 1 88 ? -18.432 -9.547 12.659 1.00 83.19 88 LEU A CA 1
ATOM 685 C C . LEU A 1 88 ? -19.865 -9.239 13.101 1.00 83.19 88 LEU A C 1
ATOM 687 O O . LEU A 1 88 ? -20.130 -9.169 14.300 1.00 83.19 88 LEU A O 1
ATOM 691 N N . ALA A 1 89 ? -20.799 -9.125 12.155 1.00 82.31 89 ALA A N 1
ATOM 692 C CA . ALA A 1 89 ? -22.214 -8.937 12.457 1.00 82.31 89 ALA A CA 1
ATOM 693 C C . ALA A 1 89 ? -22.818 -10.141 13.203 1.00 82.31 89 ALA A C 1
ATOM 695 O O . ALA A 1 89 ? -23.591 -9.947 14.140 1.00 82.31 89 ALA A O 1
ATOM 696 N N . ALA A 1 90 ? -22.429 -11.370 12.845 1.00 81.56 90 ALA A N 1
ATOM 697 C CA . ALA A 1 90 ? -22.872 -12.596 13.511 1.00 81.56 90 ALA A CA 1
ATOM 698 C C . ALA A 1 90 ? -22.327 -12.737 14.946 1.00 81.56 90 ALA A C 1
ATOM 700 O O . ALA A 1 90 ? -23.009 -13.280 15.815 1.00 81.56 90 ALA A O 1
ATOM 701 N N . HIS A 1 91 ? -21.117 -12.234 15.206 1.00 73.44 91 HIS A N 1
ATOM 702 C CA . HIS A 1 91 ? -20.480 -12.257 16.526 1.00 73.44 91 HIS A CA 1
ATOM 703 C C . HIS A 1 91 ? -20.798 -11.041 17.398 1.00 73.44 91 HIS A C 1
ATOM 705 O O . HIS A 1 91 ? -20.396 -11.019 18.561 1.00 73.44 91 HIS A O 1
ATOM 711 N N . ARG A 1 92 ? -21.524 -10.043 16.882 1.00 68.00 92 ARG A N 1
ATOM 712 C CA . ARG A 1 92 ? -21.969 -8.896 17.674 1.00 68.00 92 ARG A CA 1
ATOM 713 C C . ARG A 1 92 ? -23.024 -9.377 18.681 1.00 68.00 92 ARG A C 1
ATOM 715 O O . ARG A 1 92 ? -24.129 -9.734 18.263 1.00 68.00 92 ARG A O 1
ATOM 722 N N . PRO A 1 93 ? -22.751 -9.381 20.000 1.00 60.47 93 PRO A N 1
ATOM 723 C CA . PRO A 1 93 ? -23.821 -9.562 20.966 1.00 60.47 93 PRO A CA 1
ATOM 724 C C . PRO A 1 93 ? -24.790 -8.393 20.778 1.00 60.47 93 PRO A C 1
ATOM 726 O O . PRO A 1 93 ? -24.379 -7.229 20.785 1.00 60.47 93 PRO A O 1
ATOM 729 N N . LYS A 1 94 ? -26.069 -8.701 20.534 1.00 52.88 94 LYS A N 1
ATOM 730 C CA . LYS A 1 94 ? -27.121 -7.682 20.485 1.00 52.88 94 LYS A CA 1
ATOM 731 C C . LYS A 1 94 ? -27.015 -6.842 21.766 1.00 52.88 94 LYS A C 1
ATOM 733 O O . LYS A 1 94 ? -26.975 -7.445 22.841 1.00 52.88 94 LYS A O 1
ATOM 738 N N . PRO A 1 95 ? -26.939 -5.503 21.676 1.00 55.12 95 PRO A N 1
ATOM 739 C CA . PRO A 1 95 ? -27.073 -4.674 22.863 1.00 55.12 95 PRO A CA 1
ATOM 740 C C . PRO A 1 95 ? -28.435 -5.002 23.487 1.00 55.12 95 PRO A C 1
ATOM 742 O O . PRO A 1 95 ? -29.451 -4.964 22.789 1.00 55.12 95 PRO A O 1
ATOM 745 N N . GLN A 1 96 ? -28.412 -5.449 24.745 1.00 45.28 96 GLN A N 1
ATOM 746 C CA . GLN A 1 96 ? -29.607 -5.604 25.575 1.00 45.28 96 GLN A CA 1
ATOM 747 C C . GLN A 1 96 ? -30.088 -4.235 26.044 1.00 45.28 96 GLN A C 1
ATOM 749 O O . GLN A 1 96 ? -29.212 -3.369 26.275 1.00 45.28 96 GLN A O 1
#

Sequence (96 aa):
MGTVWYWHGGGWAWMAFMPLVWIVLLGLLVGLVVRLTRPPTDRGSGQGPGQAPPQTPPPPETPEEILDRRFASGEIDADTYTEARERLAAHRPKPQ